Protein AF-A0A419N4Y1-F1 (afdb_monomer_lite)

pLDDT: mean 70.31, std 14.53, range [36.09, 90.38]

Foldseek 3Di:
DDPDDPDVVNVVVCVVDPDVVVLVVVCVVVVHDSCVVVVVVQADPVPRHGRDDPRPDPPPPDD

Sequence (63 aa):
MAHKKAGGSTLSNALSRPWPKGELLIASALGIHPSLIWPSRYFDAKTLKIIERRCRPATDTRT

Radius of gyration: 14.35 Å; chains: 1; bounding box: 36×37×30 Å

Structure (mmCIF, N/CA/C/O backbone):
data_AF-A0A419N4Y1-F1
#
_entry.id   AF-A0A419N4Y1-F1
#
loop_
_atom_site.group_PDB
_atom_site.id
_atom_site.type_symbol
_atom_site.label_atom_id
_atom_site.label_alt_id
_atom_site.label_comp_id
_atom_site.label_asym_id
_atom_site.label_entity_id
_atom_site.label_seq_id
_atom_site.pdbx_PDB_ins_code
_atom_site.Cartn_x
_atom_site.Cartn_y
_atom_site.Cartn_z
_atom_site.occupancy
_atom_site.B_iso_or_equiv
_atom_site.auth_seq_id
_atom_site.auth_comp_id
_atom_site.auth_asym_id
_atom_site.auth_atom_id
_atom_site.pdbx_PDB_model_num
ATOM 1 N N . MET A 1 1 ? 26.235 9.502 -17.432 1.00 36.09 1 MET A N 1
ATOM 2 C CA . MET A 1 1 ? 24.809 9.210 -17.701 1.00 36.09 1 MET A CA 1
ATOM 3 C C . MET A 1 1 ? 24.545 7.762 -17.304 1.00 36.09 1 MET A C 1
ATOM 5 O O . MET A 1 1 ? 25.025 6.861 -17.975 1.00 36.09 1 MET A O 1
ATOM 9 N N . ALA A 1 2 ? 23.916 7.519 -16.151 1.00 42.19 2 ALA A N 1
ATOM 10 C CA . ALA A 1 2 ? 23.685 6.159 -15.662 1.00 42.19 2 ALA A CA 1
ATOM 11 C C . ALA A 1 2 ? 22.419 5.581 -16.310 1.00 42.19 2 ALA A C 1
ATOM 13 O O . ALA A 1 2 ? 21.301 5.900 -15.907 1.00 42.19 2 ALA A O 1
ATOM 14 N N . HIS A 1 3 ? 22.601 4.725 -17.313 1.00 41.94 3 HIS A N 1
ATOM 15 C CA . HIS A 1 3 ? 21.545 3.857 -17.824 1.00 41.94 3 HIS A CA 1
ATOM 16 C C . HIS A 1 3 ? 21.172 2.862 -16.718 1.00 41.94 3 HIS A C 1
ATOM 18 O O . HIS A 1 3 ? 21.869 1.873 -16.494 1.00 41.94 3 HIS A O 1
ATOM 24 N N . LYS A 1 4 ? 20.095 3.129 -15.971 1.00 47.66 4 LYS A N 1
ATOM 25 C CA . LYS A 1 4 ? 19.603 2.192 -14.955 1.00 47.66 4 LYS A CA 1
ATOM 26 C C . LYS A 1 4 ? 18.919 1.012 -15.654 1.00 47.66 4 LYS A C 1
ATOM 28 O O . LYS A 1 4 ? 17.716 1.035 -15.891 1.00 47.66 4 LYS A O 1
ATOM 33 N N . LYS A 1 5 ? 19.695 -0.027 -15.975 1.00 43.12 5 LYS A N 1
ATOM 34 C CA . LYS A 1 5 ? 19.168 -1.374 -16.237 1.00 43.12 5 LYS A CA 1
ATOM 35 C C . LYS A 1 5 ? 18.443 -1.857 -14.977 1.00 43.12 5 LYS A C 1
ATOM 37 O O . LYS A 1 5 ? 19.055 -1.939 -13.913 1.00 43.12 5 LYS A O 1
ATOM 42 N N . ALA A 1 6 ? 17.166 -2.211 -15.093 1.00 47.03 6 ALA A N 1
ATOM 43 C CA . ALA A 1 6 ? 16.439 -2.920 -14.046 1.00 47.03 6 ALA A CA 1
ATOM 44 C C . ALA A 1 6 ? 16.894 -4.392 -14.020 1.00 47.03 6 ALA A C 1
ATOM 46 O O . ALA A 1 6 ? 16.237 -5.271 -14.565 1.00 47.03 6 ALA A O 1
ATOM 47 N N . GLY A 1 7 ? 18.066 -4.665 -13.438 1.00 43.88 7 GLY A N 1
ATOM 48 C CA . GLY A 1 7 ? 18.427 -6.027 -13.026 1.00 43.88 7 GLY A CA 1
ATOM 49 C C . GLY A 1 7 ? 17.478 -6.498 -11.918 1.00 43.88 7 GLY A C 1
ATOM 50 O O . GLY A 1 7 ? 16.910 -5.653 -11.228 1.00 43.88 7 GLY A O 1
ATOM 51 N N . GLY A 1 8 ? 17.289 -7.809 -11.726 1.00 54.88 8 GLY A N 1
ATOM 52 C CA . GLY A 1 8 ? 16.308 -8.388 -10.784 1.00 54.88 8 GLY A CA 1
ATOM 53 C C . GLY A 1 8 ? 16.318 -7.805 -9.359 1.00 54.88 8 GLY A C 1
ATOM 54 O O . GLY A 1 8 ? 15.285 -7.753 -8.703 1.00 54.88 8 GLY A O 1
ATOM 55 N N . SER A 1 9 ? 17.435 -7.229 -8.915 1.00 56.53 9 SER A N 1
ATOM 56 C CA . SER A 1 9 ? 17.565 -6.468 -7.666 1.00 56.53 9 SER A CA 1
ATOM 57 C C . SER A 1 9 ? 16.770 -5.151 -7.618 1.00 56.53 9 SER A C 1
ATOM 59 O O . SER A 1 9 ? 16.441 -4.684 -6.534 1.00 56.53 9 SER A O 1
ATOM 61 N N . THR A 1 10 ? 16.408 -4.549 -8.754 1.00 59.03 10 THR A N 1
ATOM 62 C CA . THR A 1 10 ? 15.556 -3.344 -8.832 1.00 59.03 10 THR A CA 1
ATOM 63 C C . THR A 1 10 ? 14.082 -3.690 -8.640 1.00 59.03 10 THR A C 1
ATOM 65 O O . THR A 1 10 ? 13.381 -2.968 -7.937 1.00 59.03 10 THR A O 1
ATOM 68 N N . LEU A 1 11 ? 13.631 -4.815 -9.206 1.00 62.97 11 LEU A N 1
ATOM 69 C CA . LEU A 1 11 ? 12.275 -5.330 -9.007 1.00 62.97 11 LEU A CA 1
ATOM 70 C C . LEU A 1 11 ? 12.093 -5.843 -7.571 1.00 62.97 11 LEU A C 1
ATOM 72 O O . LEU A 1 11 ? 11.126 -5.481 -6.907 1.00 62.97 11 LEU A O 1
ATOM 76 N N . SER A 1 12 ? 13.070 -6.585 -7.042 1.00 65.62 12 SER A N 1
ATOM 77 C CA . SER A 1 12 ? 13.063 -7.008 -5.636 1.00 65.62 12 SER A CA 1
ATOM 78 C C . SER A 1 12 ? 13.145 -5.820 -4.673 1.00 65.62 12 SER A C 1
ATOM 80 O O . SER A 1 12 ? 12.436 -5.791 -3.674 1.00 65.62 12 SER A O 1
ATOM 82 N N . ASN A 1 13 ? 13.932 -4.781 -4.980 1.00 60.84 13 ASN A N 1
ATOM 83 C CA . ASN A 1 13 ? 13.934 -3.559 -4.167 1.00 60.84 13 ASN A CA 1
ATOM 84 C C . ASN A 1 13 ? 12.623 -2.766 -4.263 1.00 60.84 13 ASN A C 1
ATOM 86 O O . ASN A 1 13 ? 12.242 -2.133 -3.280 1.00 60.84 13 ASN A O 1
ATOM 90 N N . ALA A 1 14 ? 11.936 -2.800 -5.408 1.00 62.38 14 ALA A N 1
ATOM 91 C CA . ALA A 1 14 ? 10.604 -2.219 -5.583 1.00 62.38 14 ALA A CA 1
ATOM 92 C C . ALA A 1 14 ? 9.524 -2.958 -4.775 1.00 62.38 14 ALA A C 1
ATOM 94 O O . ALA A 1 14 ? 8.572 -2.331 -4.328 1.00 62.38 14 ALA A O 1
ATOM 95 N N . LEU A 1 15 ? 9.689 -4.267 -4.563 1.00 66.88 15 LEU A N 1
ATOM 96 C CA . LEU A 1 15 ? 8.842 -5.076 -3.682 1.00 66.88 15 LEU A CA 1
ATOM 97 C C . LEU A 1 15 ? 9.136 -4.805 -2.196 1.00 66.88 15 LEU A C 1
ATOM 99 O O . LEU A 1 15 ? 8.223 -4.726 -1.374 1.00 66.88 15 LEU A O 1
ATOM 103 N N . SER A 1 16 ? 10.414 -4.639 -1.848 1.00 66.50 16 SER A N 1
ATOM 104 C CA . SER A 1 16 ? 10.851 -4.431 -0.463 1.00 66.50 16 SER A CA 1
ATOM 105 C C . SER A 1 16 ? 10.591 -3.011 0.053 1.00 66.50 16 SER A C 1
ATOM 107 O O . SER A 1 16 ? 10.250 -2.835 1.225 1.00 66.50 16 SER A O 1
ATOM 109 N N . ARG A 1 17 ? 10.735 -1.977 -0.789 1.00 68.19 17 ARG A N 1
ATOM 110 C CA . ARG A 1 17 ? 10.509 -0.569 -0.409 1.00 68.19 17 ARG A CA 1
ATOM 111 C C . ARG A 1 17 ? 9.154 -0.091 -0.940 1.00 68.19 17 ARG A C 1
ATOM 113 O O . ARG A 1 17 ? 8.868 -0.344 -2.102 1.00 68.19 17 ARG A O 1
ATOM 120 N N . PRO A 1 18 ? 8.343 0.641 -0.151 1.00 65.38 18 PRO A N 1
ATOM 121 C CA . PRO A 1 18 ? 7.044 1.128 -0.609 1.00 65.38 18 PRO A CA 1
ATOM 122 C C . PRO A 1 18 ? 7.219 2.056 -1.817 1.00 65.38 18 PRO A C 1
ATOM 124 O O . PRO A 1 18 ? 7.679 3.193 -1.683 1.00 65.38 18 PRO A O 1
ATOM 127 N N . TRP A 1 19 ? 6.847 1.561 -2.998 1.00 78.62 19 TRP A N 1
ATOM 128 C CA . TRP A 1 19 ? 6.907 2.294 -4.258 1.00 78.62 19 TRP A CA 1
ATOM 129 C C . TRP A 1 19 ? 5.526 2.286 -4.923 1.00 78.62 19 TRP A C 1
ATOM 131 O O . TRP A 1 19 ? 5.303 1.533 -5.871 1.00 78.62 19 TRP A O 1
ATOM 141 N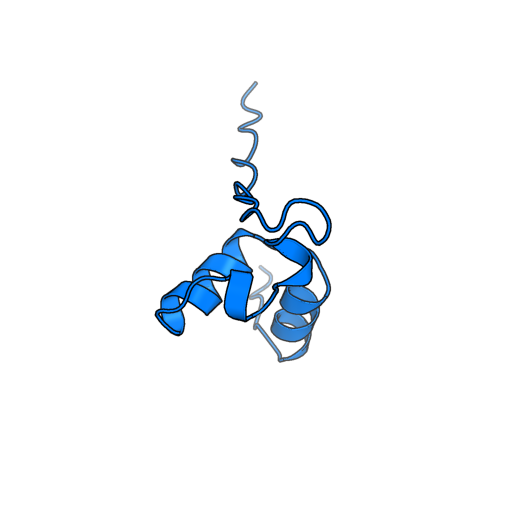 N . PRO A 1 20 ? 4.592 3.147 -4.467 1.00 75.81 20 PRO A N 1
ATOM 142 C CA . PRO A 1 20 ? 3.188 3.097 -4.887 1.00 75.81 20 PRO A CA 1
ATOM 143 C C . PRO A 1 20 ? 3.005 3.157 -6.407 1.00 75.81 20 PRO A C 1
ATOM 145 O O . PRO A 1 20 ? 2.125 2.512 -6.962 1.00 75.81 20 PRO A O 1
ATOM 148 N N . LYS A 1 21 ? 3.876 3.896 -7.109 1.00 76.38 21 LYS A N 1
ATOM 149 C CA . LYS A 1 21 ? 3.838 3.995 -8.574 1.00 76.38 21 LYS A CA 1
ATOM 150 C C . LYS A 1 21 ? 4.206 2.683 -9.267 1.00 76.38 21 LYS A C 1
ATOM 152 O O . LYS A 1 21 ? 3.593 2.343 -10.271 1.00 76.38 21 LYS A O 1
ATOM 157 N N . GLY A 1 22 ? 5.195 1.962 -8.741 1.00 81.88 22 GLY A N 1
ATOM 158 C CA . GLY A 1 22 ? 5.577 0.651 -9.260 1.00 81.88 22 GLY A CA 1
ATOM 159 C C . GLY A 1 22 ? 4.559 -0.425 -8.917 1.00 81.88 22 GLY A C 1
ATOM 160 O O . GLY A 1 22 ? 4.217 -1.222 -9.779 1.00 81.88 22 GLY A O 1
ATOM 161 N N . GLU A 1 23 ? 4.024 -0.402 -7.695 1.00 84.62 23 GLU A N 1
ATOM 162 C CA . GLU A 1 23 ? 2.946 -1.300 -7.267 1.00 84.62 23 GLU A CA 1
ATOM 163 C C . GLU A 1 23 ? 1.721 -1.167 -8.187 1.00 84.62 23 GLU A C 1
ATOM 165 O O . GLU A 1 23 ? 1.214 -2.172 -8.681 1.00 84.62 23 GLU A O 1
ATOM 170 N N . LEU A 1 24 ? 1.302 0.068 -8.497 1.00 82.94 24 LEU A N 1
ATOM 171 C CA . LEU A 1 24 ? 0.223 0.340 -9.452 1.00 82.94 24 LEU A CA 1
ATOM 172 C C . LEU A 1 24 ? 0.560 -0.121 -10.874 1.00 82.94 24 LEU A C 1
ATOM 174 O O . LEU A 1 24 ? -0.309 -0.661 -11.550 1.00 82.94 24 LEU A O 1
ATOM 178 N N . LEU A 1 25 ? 1.800 0.070 -11.336 1.00 85.56 25 LEU A N 1
ATOM 179 C CA . LEU A 1 25 ? 2.224 -0.366 -12.669 1.00 85.56 25 LEU A CA 1
ATOM 180 C C . LEU A 1 25 ? 2.168 -1.895 -12.800 1.00 85.56 25 LEU A C 1
ATOM 182 O O . LEU A 1 25 ? 1.666 -2.406 -13.795 1.00 85.56 25 LEU A O 1
ATOM 186 N N . ILE A 1 26 ? 2.648 -2.616 -11.784 1.00 84.19 26 ILE A N 1
ATOM 187 C CA . ILE A 1 26 ? 2.631 -4.084 -11.734 1.00 84.19 26 ILE A CA 1
ATOM 188 C C . ILE A 1 26 ? 1.189 -4.594 -11.660 1.00 84.19 26 ILE A C 1
ATOM 190 O O . ILE A 1 26 ? 0.812 -5.484 -12.415 1.00 84.19 26 ILE A O 1
ATOM 194 N N . ALA A 1 27 ? 0.370 -4.009 -10.787 1.00 88.06 27 ALA A N 1
ATOM 195 C CA . ALA A 1 27 ? -1.034 -4.374 -10.640 1.00 88.06 27 ALA A CA 1
ATOM 196 C C . ALA A 1 27 ? -1.829 -4.116 -11.933 1.00 88.06 27 ALA A C 1
ATOM 198 O O . ALA A 1 27 ? -2.576 -4.983 -12.379 1.00 88.06 27 ALA A O 1
ATOM 199 N N . SER A 1 28 ? -1.582 -2.976 -12.588 1.00 86.88 28 SER A N 1
ATOM 200 C CA . SER A 1 28 ? -2.158 -2.626 -13.891 1.00 86.88 28 SER A CA 1
ATOM 201 C C . SER A 1 28 ? -1.725 -3.596 -14.994 1.00 86.88 28 SER A C 1
ATOM 203 O O . SER A 1 28 ? -2.566 -4.071 -15.750 1.00 86.88 28 SER A O 1
ATOM 205 N N . ALA A 1 29 ? -0.443 -3.976 -15.039 1.00 89.62 29 ALA A N 1
ATOM 206 C CA . ALA A 1 29 ? 0.057 -4.974 -15.988 1.00 89.62 29 ALA A CA 1
ATOM 207 C C . ALA A 1 29 ? -0.586 -6.360 -15.792 1.00 89.62 29 ALA A C 1
ATOM 209 O O . ALA A 1 29 ? -0.742 -7.105 -16.755 1.00 89.62 29 ALA A O 1
ATOM 210 N N . LEU A 1 30 ? -0.970 -6.695 -14.558 1.00 89.19 30 LEU A N 1
ATOM 211 C CA . LEU A 1 30 ? -1.690 -7.923 -14.217 1.00 89.19 30 LEU A CA 1
ATOM 212 C C . LEU A 1 30 ? -3.219 -7.784 -14.330 1.00 89.19 30 LEU A C 1
ATOM 214 O O . LEU A 1 30 ? -3.923 -8.781 -14.204 1.00 89.19 30 LEU A O 1
ATOM 218 N N . GLY A 1 31 ? -3.744 -6.572 -14.543 1.00 90.38 31 GLY A N 1
ATOM 219 C CA . GLY A 1 31 ? -5.183 -6.299 -14.580 1.00 90.38 31 GLY A CA 1
ATOM 220 C C . GLY A 1 31 ? -5.900 -6.526 -13.244 1.00 90.38 31 GLY A C 1
ATOM 221 O O . GLY A 1 31 ? -7.112 -6.727 -13.228 1.00 90.38 31 GLY A O 1
ATOM 222 N N . ILE A 1 32 ? -5.173 -6.515 -12.124 1.00 89.81 32 ILE A N 1
ATOM 223 C CA . ILE A 1 32 ? -5.725 -6.754 -10.784 1.00 89.81 32 ILE A CA 1
ATOM 224 C C . ILE A 1 32 ? -5.494 -5.552 -9.873 1.00 89.81 32 ILE A C 1
ATOM 226 O O . ILE A 1 32 ? -4.636 -4.709 -10.117 1.00 89.81 32 ILE A O 1
ATOM 230 N N . HIS A 1 33 ? -6.249 -5.470 -8.780 1.00 85.19 33 HIS A N 1
ATOM 231 C CA . HIS A 1 33 ? -6.044 -4.424 -7.784 1.00 85.19 33 HIS A CA 1
ATOM 232 C C . HIS A 1 33 ? -4.743 -4.678 -6.986 1.00 85.19 33 HIS A C 1
ATOM 234 O O . HIS A 1 33 ? -4.510 -5.815 -6.566 1.00 85.19 33 HIS A O 1
ATOM 240 N N . PRO A 1 34 ? -3.902 -3.661 -6.697 1.00 84.12 34 PRO A N 1
ATOM 241 C CA . PRO A 1 34 ? -2.636 -3.843 -5.970 1.00 84.12 34 PRO A CA 1
ATOM 242 C C . PRO A 1 34 ? -2.810 -4.447 -4.569 1.00 84.12 34 PRO A C 1
ATOM 244 O O . PRO A 1 34 ? -1.884 -5.073 -4.056 1.00 84.12 34 PRO A O 1
ATOM 247 N N . SER A 1 35 ? -3.997 -4.334 -3.961 1.00 84.94 35 SER A N 1
ATOM 248 C CA . SER A 1 35 ? -4.299 -4.996 -2.683 1.00 84.94 35 SER A CA 1
ATOM 249 C C . SER A 1 35 ? -4.285 -6.521 -2.753 1.00 84.94 35 SER A C 1
ATOM 251 O O . SER A 1 35 ? -4.126 -7.149 -1.714 1.00 84.94 35 SER A O 1
ATOM 253 N N . LEU A 1 36 ? -4.451 -7.122 -3.935 1.00 84.88 36 LEU A N 1
ATOM 254 C CA . LEU A 1 36 ? -4.354 -8.575 -4.106 1.00 84.88 36 LEU A CA 1
ATOM 255 C C . LEU A 1 36 ? -2.900 -9.055 -4.023 1.00 84.88 36 LEU A C 1
ATOM 257 O O . LEU A 1 36 ? -2.647 -10.158 -3.554 1.00 84.88 36 LEU A O 1
ATOM 261 N N . ILE A 1 37 ? -1.947 -8.214 -4.436 1.00 85.06 37 ILE A N 1
ATOM 262 C CA . ILE A 1 37 ? -0.509 -8.517 -4.402 1.00 85.06 37 ILE A CA 1
ATOM 263 C C . ILE A 1 37 ? 0.084 -8.126 -3.042 1.00 85.06 37 ILE A C 1
ATOM 265 O O . ILE A 1 37 ? 0.868 -8.872 -2.460 1.00 85.06 37 ILE A O 1
ATOM 269 N N . TRP A 1 38 ? -0.319 -6.968 -2.506 1.00 83.81 38 TRP A N 1
ATOM 270 C CA . TRP A 1 38 ? 0.157 -6.445 -1.222 1.00 83.81 38 TRP A CA 1
ATOM 271 C C . TRP A 1 38 ? -1.001 -6.118 -0.269 1.00 83.81 38 TRP A C 1
ATOM 273 O O . TRP A 1 38 ? -1.210 -4.945 0.070 1.00 83.81 38 TRP A O 1
ATOM 283 N N . PRO A 1 39 ? -1.731 -7.131 0.232 1.00 83.06 39 PRO A N 1
ATOM 284 C CA . PRO A 1 39 ? -2.856 -6.919 1.142 1.00 83.06 39 PRO A CA 1
ATOM 285 C C . PRO A 1 39 ? -2.420 -6.166 2.400 1.00 83.06 39 PRO A C 1
ATOM 287 O O . PRO A 1 39 ? -3.052 -5.191 2.778 1.00 83.06 39 PRO A O 1
ATOM 290 N N . SER A 1 40 ? -1.253 -6.492 2.964 1.00 82.31 40 SER A N 1
ATOM 291 C CA . SER A 1 40 ? -0.701 -5.789 4.135 1.00 82.31 40 SER A CA 1
ATOM 292 C C . SER A 1 40 ? -0.476 -4.278 3.919 1.00 82.31 40 SER A C 1
ATOM 294 O O . SER A 1 40 ? -0.428 -3.519 4.885 1.00 82.31 40 SER A O 1
ATOM 296 N N . ARG A 1 41 ? -0.339 -3.807 2.667 1.00 80.12 41 ARG A N 1
ATOM 297 C CA . ARG A 1 41 ? -0.081 -2.385 2.364 1.00 80.12 41 ARG A CA 1
ATOM 298 C C . ARG A 1 41 ? -1.327 -1.581 2.006 1.00 80.12 41 ARG A C 1
ATOM 300 O O . ARG A 1 41 ? -1.325 -0.368 2.244 1.00 80.12 41 ARG A O 1
ATOM 307 N N . TYR A 1 42 ? -2.333 -2.238 1.436 1.00 80.88 42 TYR A N 1
ATOM 308 C CA . TYR A 1 42 ? -3.566 -1.623 0.930 1.00 80.88 42 TYR A CA 1
ATOM 309 C C . TYR A 1 42 ? -4.813 -2.061 1.699 1.00 80.88 42 TYR A C 1
ATOM 311 O O . TYR A 1 42 ? -5.906 -1.641 1.343 1.00 80.88 42 TYR A O 1
ATOM 319 N N . PHE A 1 43 ? -4.682 -2.891 2.730 1.00 83.19 43 PHE A N 1
ATOM 320 C CA . PHE A 1 43 ? -5.802 -3.371 3.523 1.00 83.19 43 PHE A CA 1
ATOM 321 C C . PHE A 1 43 ? -5.522 -3.155 5.005 1.00 83.19 43 PHE A C 1
ATOM 323 O O . PHE A 1 43 ? -4.483 -3.559 5.530 1.00 83.19 43 PHE A O 1
ATOM 330 N N . ASP A 1 44 ? -6.453 -2.495 5.679 1.00 79.19 44 ASP A N 1
ATOM 331 C CA . ASP A 1 44 ? -6.393 -2.335 7.123 1.00 79.19 44 ASP A CA 1
ATOM 332 C C . ASP A 1 44 ? -6.935 -3.605 7.793 1.00 79.19 44 ASP A C 1
ATOM 334 O O . ASP A 1 44 ? -8.113 -3.933 7.663 1.00 79.19 44 ASP A O 1
ATOM 338 N N . ALA A 1 45 ? -6.083 -4.322 8.526 1.00 72.00 45 ALA A N 1
ATOM 339 C CA . ALA A 1 45 ? -6.465 -5.574 9.180 1.00 72.00 45 ALA A CA 1
ATOM 340 C C . ALA A 1 45 ? -7.558 -5.407 10.255 1.00 72.00 45 ALA A C 1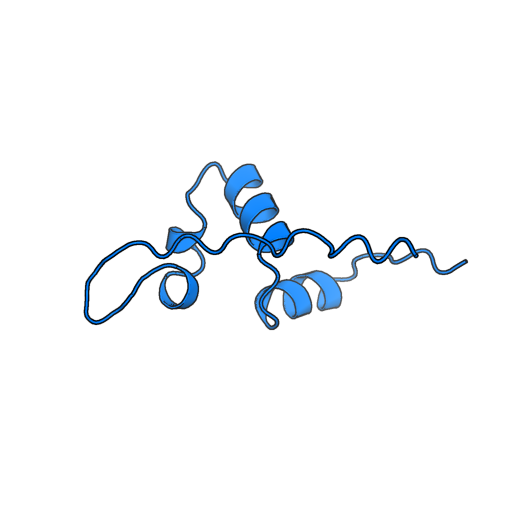
ATOM 342 O O . ALA A 1 45 ? -8.213 -6.383 10.605 1.00 72.00 45 ALA A O 1
ATOM 343 N N . LYS A 1 46 ? -7.760 -4.195 10.789 1.00 77.50 46 LYS A N 1
ATOM 344 C CA . LYS A 1 46 ? -8.765 -3.911 11.823 1.00 77.50 46 LYS A CA 1
ATOM 345 C C . LYS A 1 46 ? -10.084 -3.443 11.229 1.00 77.50 46 LYS A C 1
ATOM 347 O O . LYS A 1 46 ? -11.137 -3.802 11.739 1.00 77.50 46 LYS A O 1
ATOM 352 N N . THR A 1 47 ? -10.034 -2.619 10.183 1.00 78.12 47 THR A N 1
ATOM 353 C CA . THR A 1 47 ? -11.249 -2.041 9.584 1.00 78.12 47 THR A CA 1
ATOM 354 C C . THR A 1 47 ? -11.727 -2.779 8.336 1.00 78.12 47 THR A C 1
ATOM 356 O O . THR A 1 47 ? -12.828 -2.501 7.869 1.00 78.12 47 THR A O 1
ATOM 359 N N . LEU A 1 48 ? -10.928 -3.715 7.805 1.00 73.88 48 LEU A N 1
ATOM 360 C CA . LEU A 1 48 ? -11.162 -4.430 6.544 1.00 73.88 48 LEU A CA 1
ATOM 361 C C . LEU A 1 48 ? -11.417 -3.487 5.353 1.00 73.88 48 LEU A C 1
ATOM 363 O O . LEU A 1 48 ? -12.052 -3.859 4.365 1.00 73.88 48 LEU A O 1
ATOM 367 N N . LYS A 1 49 ? -10.944 -2.238 5.446 1.00 80.06 49 LYS A N 1
ATOM 368 C CA . LYS A 1 49 ? -11.099 -1.230 4.398 1.00 80.06 49 LYS A CA 1
ATOM 369 C C . LYS A 1 49 ? -9.871 -1.196 3.504 1.00 80.06 49 LYS A C 1
ATOM 371 O O . LYS A 1 49 ? -8.736 -1.349 3.963 1.00 80.06 49 LYS A O 1
ATOM 376 N N . ILE A 1 50 ? -10.118 -0.938 2.222 1.00 78.69 50 ILE A N 1
ATOM 377 C CA . ILE A 1 50 ? -9.064 -0.677 1.248 1.00 78.69 50 ILE A CA 1
ATOM 378 C C . ILE A 1 50 ? -8.496 0.721 1.517 1.00 78.69 50 ILE A C 1
ATOM 380 O O . ILE A 1 50 ? -9.220 1.715 1.510 1.00 78.69 50 ILE A O 1
ATOM 384 N N . ILE A 1 51 ? -7.190 0.786 1.764 1.00 78.81 51 ILE A N 1
ATOM 385 C CA . ILE A 1 51 ? -6.429 2.023 1.914 1.00 78.81 51 ILE A CA 1
ATOM 386 C C . ILE A 1 51 ? -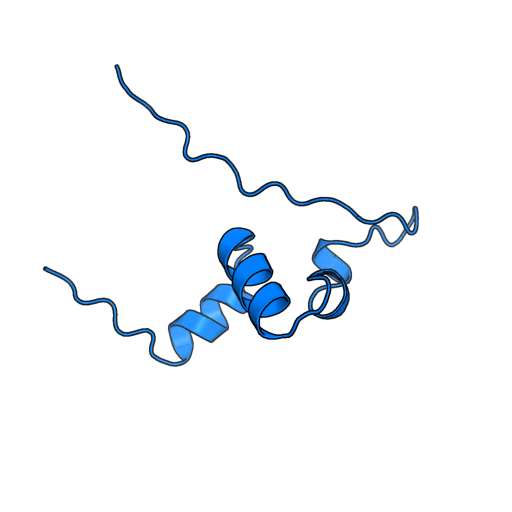5.909 2.420 0.534 1.00 78.81 51 ILE A C 1
ATOM 388 O O . ILE A 1 51 ? -5.010 1.776 -0.011 1.00 78.81 51 ILE A O 1
ATOM 392 N N . GLU A 1 52 ? -6.420 3.518 -0.017 1.00 70.94 52 GLU A N 1
ATOM 393 C CA . GLU A 1 52 ? -5.851 4.106 -1.227 1.00 70.94 52 GLU A CA 1
ATOM 394 C C . GLU A 1 52 ? -4.503 4.767 -0.916 1.00 70.94 52 GLU A C 1
ATO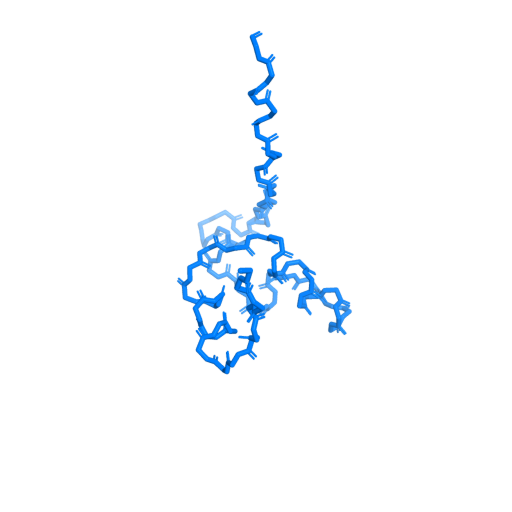M 396 O O . GLU A 1 52 ? -4.423 5.862 -0.348 1.00 70.94 52 GLU A O 1
ATOM 401 N N . ARG A 1 53 ? -3.404 4.120 -1.313 1.00 69.81 53 ARG A N 1
ATOM 402 C CA . ARG A 1 53 ? -2.081 4.744 -1.242 1.00 69.81 53 ARG A CA 1
ATOM 403 C C . ARG A 1 53 ? -1.897 5.674 -2.433 1.00 69.81 53 ARG A C 1
ATOM 405 O O . ARG A 1 53 ? -1.462 5.261 -3.505 1.00 69.81 53 ARG A O 1
ATOM 412 N N . ARG A 1 54 ? -2.188 6.961 -2.238 1.00 65.00 54 ARG A N 1
ATOM 413 C CA . ARG A 1 54 ? -1.834 7.984 -3.228 1.00 65.00 54 ARG A CA 1
ATOM 414 C C . ARG A 1 54 ? -0.318 8.034 -3.352 1.00 65.00 54 ARG A C 1
ATOM 416 O O . ARG A 1 54 ? 0.394 8.284 -2.376 1.00 65.00 54 ARG A O 1
ATOM 423 N N . CYS A 1 55 ? 0.178 7.784 -4.561 1.00 58.25 55 CYS A N 1
ATOM 424 C CA . CYS A 1 55 ? 1.556 8.087 -4.898 1.00 58.25 55 CYS A CA 1
ATOM 425 C C . CYS A 1 55 ? 1.760 9.566 -4.581 1.00 58.25 55 CYS A C 1
ATOM 427 O O . CYS A 1 55 ? 1.032 10.394 -5.129 1.00 58.25 55 CYS A O 1
ATOM 429 N N . ARG A 1 56 ? 2.673 9.892 -3.652 1.00 57.31 56 ARG A N 1
ATOM 430 C CA . ARG A 1 56 ? 2.957 11.294 -3.332 1.00 57.31 56 ARG A CA 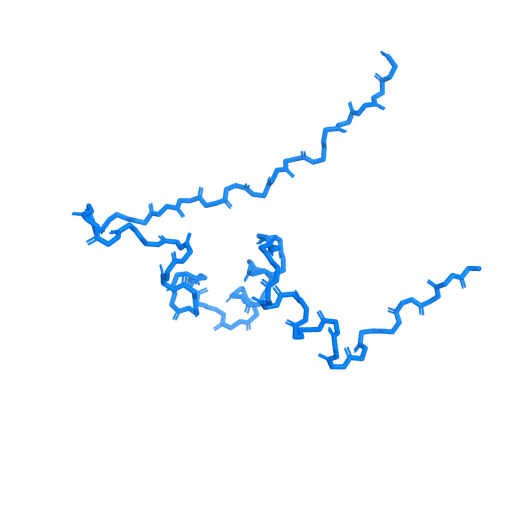1
ATOM 431 C C . ARG A 1 56 ? 3.194 12.007 -4.667 1.00 57.31 56 ARG A C 1
ATOM 433 O O . ARG A 1 56 ? 4.068 11.540 -5.411 1.00 57.31 56 ARG A O 1
ATOM 440 N N . PRO A 1 57 ? 2.406 13.042 -5.019 1.00 54.69 57 PRO A N 1
ATOM 441 C CA . PRO A 1 57 ? 2.765 13.857 -6.162 1.00 54.69 57 PRO A CA 1
ATOM 442 C C . PRO A 1 57 ? 4.174 14.357 -5.867 1.00 54.69 57 PRO A C 1
ATOM 444 O O . PRO A 1 57 ? 4.477 14.688 -4.716 1.00 54.69 57 PRO A O 1
ATOM 447 N N . ALA A 1 58 ? 5.059 14.293 -6.862 1.00 56.28 58 ALA A N 1
ATOM 448 C CA . ALA A 1 58 ? 6.356 14.930 -6.735 1.00 56.28 58 ALA A CA 1
ATOM 449 C C . ALA A 1 58 ? 6.056 16.361 -6.295 1.00 56.28 58 ALA A C 1
ATOM 451 O O . ALA A 1 58 ? 5.348 17.076 -7.000 1.00 56.28 58 ALA A O 1
ATOM 452 N N . THR A 1 59 ? 6.453 16.711 -5.075 1.00 58.88 59 THR A N 1
ATOM 453 C CA . THR A 1 59 ? 6.378 18.084 -4.607 1.00 58.88 59 THR A CA 1
ATOM 454 C C . THR A 1 59 ? 7.237 18.858 -5.588 1.00 58.88 59 THR A C 1
ATOM 456 O O . THR A 1 59 ? 8.459 18.716 -5.566 1.00 58.88 59 THR A O 1
ATOM 459 N N . ASP A 1 60 ? 6.590 19.550 -6.524 1.00 60.41 60 ASP A N 1
ATOM 460 C CA . ASP A 1 60 ? 7.233 20.497 -7.418 1.00 60.41 60 ASP A CA 1
ATOM 461 C C . ASP A 1 60 ? 7.751 21.620 -6.524 1.00 60.41 60 ASP A C 1
ATOM 463 O O . ASP A 1 60 ? 7.056 22.577 -6.207 1.00 60.41 60 ASP A O 1
ATOM 467 N N . THR A 1 61 ? 8.959 21.440 -6.002 1.00 58.78 61 THR A N 1
ATOM 468 C CA . THR A 1 61 ? 9.760 22.534 -5.473 1.00 58.78 61 THR A CA 1
ATOM 469 C C . THR A 1 61 ? 10.234 23.340 -6.673 1.00 58.78 61 THR A C 1
ATOM 471 O O . THR A 1 61 ? 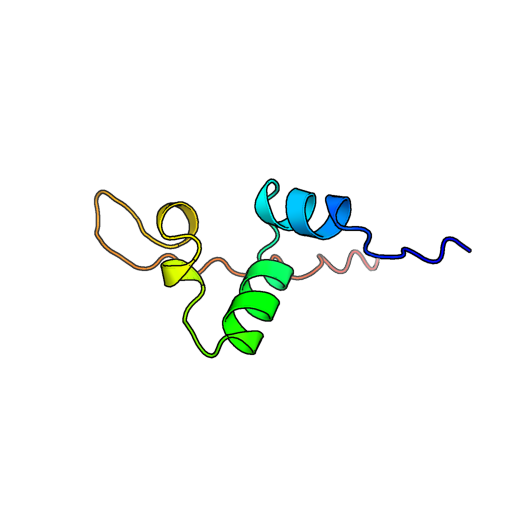11.353 23.152 -7.152 1.00 58.78 61 THR A O 1
ATOM 474 N N . ARG A 1 62 ? 9.362 24.206 -7.187 1.00 56.09 62 ARG A N 1
ATOM 475 C CA . ARG A 1 62 ? 9.759 25.349 -8.002 1.00 56.09 62 ARG A CA 1
ATOM 476 C C . ARG A 1 62 ? 9.566 26.615 -7.174 1.00 56.09 62 ARG A C 1
ATOM 478 O O . ARG A 1 62 ? 8.446 27.084 -7.043 1.00 56.09 62 ARG A O 1
ATOM 485 N N . THR A 1 63 ? 10.713 27.076 -6.669 1.00 52.38 63 THR A N 1
ATOM 486 C CA . THR A 1 63 ? 11.081 28.448 -6.273 1.00 52.38 63 THR A CA 1
ATOM 487 C C . THR A 1 63 ? 10.274 29.110 -5.164 1.00 52.38 63 THR A C 1
ATOM 489 O O . THR A 1 63 ? 9.100 29.464 -5.379 1.00 52.38 63 THR A O 1
#

Organism: NCBI:txid1510574

Secondary structure (DSSP, 8-state):
-------HHHHHHHHHS--HHHHHHHHHHHTS-HHHH-HHHHB-TTT--B---PPPP------

InterPro domains:
  IPR010982 Lambda repressor-like, DNA-binding domain superfamily [G3DSA:1.10.260.40] (2-44)
  IPR010982 Lambda repressor-like, DNA-binding domain superfamily [SSF47413] (7-44)
  IPR038722 Ner, winged helix-turn-helix DNA-binding domain [PF13693] (9-53)